Protein AF-A0A8T3TT45-F1 (afdb_monomer_lite)

Secondary structure (DSSP, 8-state):
--GGGHHHHHHHHHHH-SSPPPHHHHHHHHHH-TT-EEEEEEETTEEEEEEEE-

pLDDT: mean 92.76, std 2.97, range [83.12, 96.31]

Foldseek 3Di:
DDLVCLVLAQVVQVVPDVDGDDSVVVVCCVVPPPPKDKDFDDDPNGTPDIDIDD

Radius of gyration: 10.66 Å; chains: 1; bounding box: 20×26×26 Å

Structure (mmCIF, N/CA/C/O backbone):
data_AF-A0A8T3TT45-F1
#
_entry.id   AF-A0A8T3TT45-F1
#
loop_
_atom_site.group_PDB
_atom_site.id
_atom_site.type_symbol
_atom_site.label_atom_id
_atom_site.label_alt_id
_atom_site.label_comp_id
_atom_site.label_asym_id
_atom_site.label_entity_id
_atom_site.label_seq_id
_atom_site.pdbx_PDB_ins_code
_atom_site.Cartn_x
_atom_site.Cartn_y
_atom_site.Cartn_z
_atom_site.occupancy
_atom_site.B_iso_or_equiv
_atom_site.auth_seq_id
_atom_site.auth_comp_id
_atom_site.auth_asym_id
_atom_site.auth_atom_id
_atom_site.pdbx_PDB_model_num
ATOM 1 N N . MET A 1 1 ? 0.176 5.627 6.125 1.00 87.75 1 MET A N 1
ATOM 2 C CA . MET A 1 1 ? 1.125 4.511 5.929 1.00 87.75 1 MET A CA 1
ATOM 3 C C . MET A 1 1 ? 2.489 4.920 6.459 1.00 87.75 1 MET A C 1
ATOM 5 O O . MET A 1 1 ? 2.845 6.085 6.320 1.00 87.75 1 MET A O 1
ATOM 9 N N . THR A 1 2 ? 3.227 3.997 7.062 1.00 90.56 2 THR A N 1
ATOM 10 C CA . THR A 1 2 ? 4.630 4.161 7.462 1.00 90.56 2 THR A CA 1
ATOM 11 C C . THR A 1 2 ? 5.510 3.163 6.711 1.00 90.56 2 THR A C 1
ATOM 13 O O . THR A 1 2 ? 5.004 2.220 6.105 1.00 90.56 2 THR A O 1
ATOM 16 N N . VAL A 1 3 ? 6.835 3.327 6.780 1.00 90.94 3 VAL A N 1
ATOM 17 C CA . VAL A 1 3 ? 7.788 2.373 6.179 1.00 90.94 3 VAL A CA 1
ATOM 18 C C . VAL A 1 3 ? 7.610 0.955 6.745 1.00 90.94 3 VAL A C 1
ATOM 20 O O . VAL A 1 3 ? 7.838 -0.017 6.031 1.00 90.94 3 VAL A O 1
ATOM 23 N N . ALA A 1 4 ? 7.161 0.829 7.998 1.00 93.00 4 ALA A N 1
ATOM 24 C CA . ALA A 1 4 ? 6.911 -0.460 8.638 1.00 93.00 4 ALA A CA 1
ATOM 25 C C . ALA A 1 4 ? 5.679 -1.191 8.078 1.00 93.00 4 ALA A C 1
ATOM 27 O O . ALA A 1 4 ? 5.634 -2.409 8.167 1.00 93.00 4 ALA A O 1
ATOM 28 N N . ASP A 1 5 ? 4.719 -0.476 7.475 1.00 94.06 5 ASP A N 1
ATOM 29 C CA . ASP A 1 5 ? 3.527 -1.087 6.868 1.00 94.06 5 ASP A CA 1
ATOM 30 C C . ASP A 1 5 ? 3.789 -1.575 5.418 1.00 94.06 5 ASP A C 1
ATOM 32 O O . ASP A 1 5 ? 2.922 -2.203 4.815 1.00 94.06 5 ASP A O 1
ATOM 36 N N . ILE A 1 6 ? 4.961 -1.281 4.824 1.00 94.62 6 ILE A N 1
ATOM 37 C CA . ILE A 1 6 ? 5.293 -1.658 3.431 1.00 94.62 6 ILE A CA 1
ATOM 38 C C . ILE A 1 6 ? 5.198 -3.171 3.177 1.00 94.62 6 ILE A C 1
ATOM 40 O O . ILE A 1 6 ? 4.676 -3.524 2.122 1.00 94.62 6 ILE A O 1
ATOM 44 N N . PRO A 1 7 ? 5.684 -4.069 4.059 1.00 95.00 7 PRO A N 1
ATOM 45 C CA . PRO A 1 7 ? 5.566 -5.507 3.832 1.00 95.00 7 PRO A CA 1
ATOM 46 C C . PRO A 1 7 ? 4.110 -5.940 3.639 1.00 95.00 7 PRO A C 1
ATOM 48 O O . PRO A 1 7 ? 3.804 -6.547 2.617 1.00 95.00 7 PRO A O 1
ATOM 51 N N . ASP A 1 8 ? 3.211 -5.525 4.536 1.00 95.12 8 ASP A N 1
ATOM 52 C CA . ASP A 1 8 ? 1.790 -5.889 4.477 1.00 95.12 8 ASP A CA 1
ATOM 53 C C . ASP A 1 8 ? 1.109 -5.321 3.222 1.00 95.12 8 ASP A C 1
ATOM 55 O O . ASP A 1 8 ? 0.374 -6.013 2.520 1.00 95.12 8 ASP A O 1
ATOM 59 N N . VAL A 1 9 ? 1.404 -4.061 2.883 1.00 95.31 9 VAL A N 1
ATOM 60 C CA . VAL A 1 9 ? 0.915 -3.420 1.650 1.00 95.31 9 VAL A CA 1
ATOM 61 C C . VAL A 1 9 ? 1.403 -4.165 0.410 1.0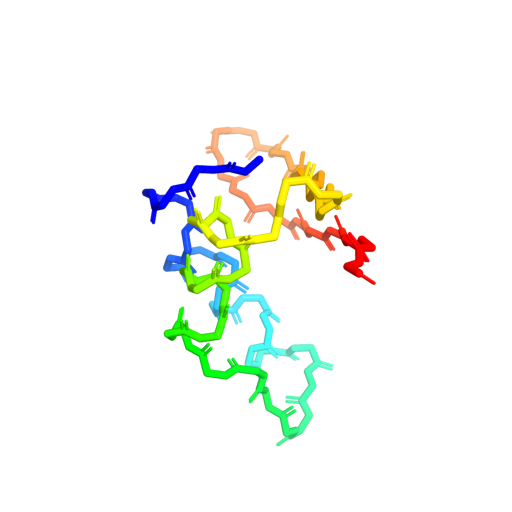0 95.31 9 VAL A C 1
ATOM 63 O O . VAL A 1 9 ? 0.647 -4.354 -0.541 1.00 95.31 9 VAL A O 1
ATOM 66 N N . HIS A 1 10 ? 2.656 -4.614 0.411 1.00 95.06 10 HIS A N 1
ATOM 67 C CA . HIS A 1 10 ? 3.245 -5.297 -0.728 1.00 95.06 10 HIS A CA 1
ATOM 68 C C . HIS A 1 10 ? 2.690 -6.721 -0.908 1.00 95.06 10 HIS A C 1
ATOM 70 O O . HIS A 1 10 ? 2.574 -7.172 -2.046 1.00 95.06 10 HIS A O 1
ATOM 76 N N . GLU A 1 11 ? 2.285 -7.409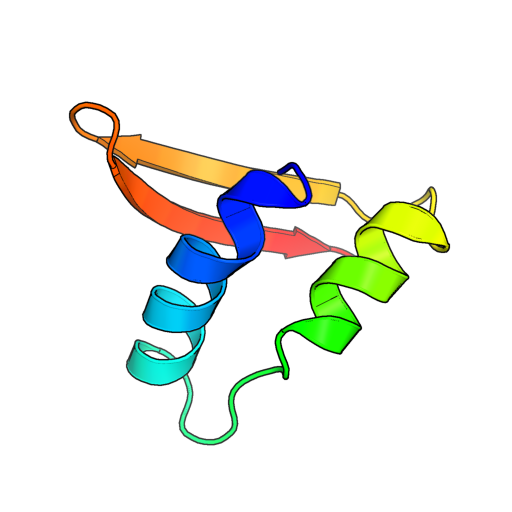 0.167 1.00 95.62 11 GLU A N 1
ATOM 77 C CA . GLU A 1 11 ? 1.511 -8.659 0.057 1.00 95.62 11 GLU A CA 1
ATOM 78 C C . GLU A 1 11 ? 0.177 -8.419 -0.664 1.00 95.62 11 GLU A C 1
ATOM 80 O O . GLU A 1 11 ? -0.137 -9.112 -1.636 1.00 95.62 11 GLU A O 1
ATOM 85 N N . ILE A 1 12 ? -0.577 -7.396 -0.238 1.00 95.38 12 ILE A N 1
ATOM 86 C CA . ILE A 1 12 ? -1.856 -7.023 -0.863 1.00 95.38 12 ILE A CA 1
ATOM 87 C C . ILE A 1 12 ? -1.645 -6.659 -2.334 1.00 95.38 12 ILE A C 1
ATOM 89 O O . ILE A 1 12 ? -2.418 -7.081 -3.192 1.00 95.38 12 ILE A O 1
ATOM 93 N N . GLU A 1 13 ? -0.584 -5.915 -2.641 1.00 95.44 13 GLU A N 1
ATOM 94 C CA . GLU A 1 13 ? -0.248 -5.488 -3.998 1.00 95.44 13 GLU A CA 1
ATOM 95 C C . GLU A 1 13 ? 0.010 -6.674 -4.934 1.00 95.44 13 GLU A C 1
ATOM 97 O O . GLU A 1 13 ? -0.541 -6.734 -6.034 1.00 95.44 13 GLU A O 1
ATOM 102 N N . ARG A 1 14 ? 0.792 -7.661 -4.480 1.00 95.12 14 ARG A N 1
ATOM 103 C CA . ARG A 1 14 ? 1.058 -8.887 -5.250 1.00 95.12 14 ARG A CA 1
ATOM 104 C C . ARG A 1 14 ? -0.180 -9.749 -5.453 1.00 95.12 14 ARG A C 1
ATOM 106 O O . ARG A 1 14 ? -0.279 -10.424 -6.473 1.00 95.12 14 ARG A O 1
ATOM 113 N N . ALA A 1 15 ? -1.102 -9.743 -4.495 1.00 95.38 15 ALA A N 1
ATOM 114 C CA . ALA A 1 15 ? -2.371 -10.450 -4.621 1.00 95.38 15 ALA A CA 1
ATOM 115 C C . ALA A 1 15 ? -3.369 -9.718 -5.536 1.00 95.38 15 ALA A C 1
ATOM 117 O O . ALA A 1 15 ? -4.211 -10.359 -6.162 1.00 95.38 15 ALA A O 1
ATOM 118 N N . SER A 1 16 ? -3.281 -8.387 -5.614 1.00 95.69 16 SER A N 1
ATOM 119 C CA . SER A 1 16 ? -4.265 -7.547 -6.307 1.00 95.69 16 SER A CA 1
ATOM 120 C C . SER A 1 16 ? -3.906 -7.264 -7.764 1.00 95.69 16 SER A C 1
ATOM 122 O O . SER A 1 16 ? -4.806 -7.104 -8.590 1.00 95.69 16 SER A O 1
ATOM 124 N N . PHE A 1 17 ? -2.612 -7.211 -8.102 1.00 94.81 17 PHE A N 1
ATOM 125 C CA . PHE A 1 17 ? -2.151 -6.809 -9.429 1.00 94.81 17 PHE A CA 1
ATOM 126 C C . PHE A 1 17 ? -1.174 -7.818 -10.043 1.00 94.81 17 PHE A C 1
ATOM 128 O O . PHE A 1 17 ? -0.259 -8.293 -9.372 1.00 94.81 17 PHE A O 1
ATOM 135 N N . PRO A 1 18 ? -1.293 -8.101 -11.355 1.00 93.31 18 PRO A N 1
ATOM 136 C CA . PRO A 1 18 ? -0.366 -8.992 -12.053 1.00 93.31 18 PRO A CA 1
ATOM 137 C C . PRO A 1 18 ? 1.040 -8.392 -12.208 1.00 93.31 18 PRO A C 1
ATOM 139 O O . PRO A 1 18 ? 2.010 -9.131 -12.352 1.00 93.31 18 PRO A O 1
ATOM 142 N N . VAL A 1 19 ? 1.155 -7.059 -12.183 1.00 95.19 19 VAL A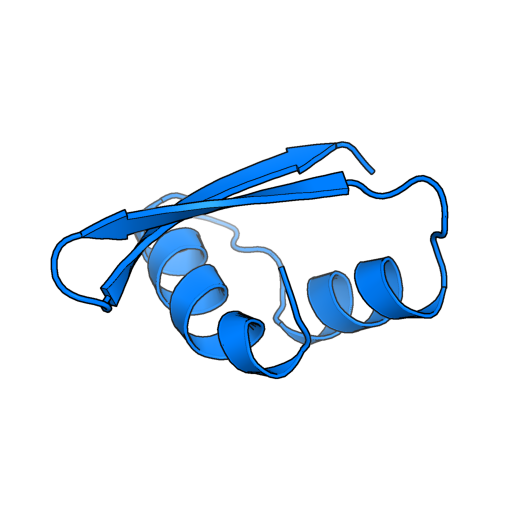 N 1
ATOM 143 C CA . VAL A 1 19 ? 2.429 -6.328 -12.188 1.00 95.19 19 VAL A CA 1
ATOM 144 C C . VAL A 1 19 ? 2.473 -5.460 -10.929 1.00 95.19 19 VAL A C 1
ATOM 146 O O . VAL A 1 19 ? 2.031 -4.312 -10.970 1.00 95.19 19 VAL A O 1
ATOM 149 N N . PRO A 1 20 ? 2.936 -6.013 -9.798 1.00 93.88 20 PRO A N 1
ATOM 150 C CA . PRO A 1 20 ? 2.925 -5.313 -8.523 1.00 93.88 20 PRO A CA 1
ATOM 151 C C . PRO A 1 20 ? 3.978 -4.209 -8.490 1.00 93.88 20 PRO A C 1
ATOM 153 O O . PRO A 1 20 ? 5.092 -4.375 -9.002 1.00 93.88 20 PRO A O 1
ATOM 156 N N . TRP A 1 21 ? 3.672 -3.110 -7.806 1.00 93.81 21 TRP A N 1
ATOM 157 C CA . TRP A 1 21 ? 4.696 -2.131 -7.463 1.00 93.81 21 TRP A CA 1
ATOM 158 C C . TRP A 1 21 ? 5.774 -2.740 -6.562 1.00 93.81 21 TRP A C 1
ATOM 160 O O . TRP A 1 21 ? 5.456 -3.444 -5.597 1.00 93.81 21 TRP A O 1
ATOM 170 N N . PRO A 1 22 ? 7.062 -2.463 -6.821 1.00 93.75 22 PRO A N 1
ATOM 171 C CA . PRO A 1 22 ? 8.127 -2.965 -5.974 1.00 93.75 22 PRO A CA 1
ATOM 172 C C . PRO A 1 22 ? 8.148 -2.224 -4.630 1.00 93.75 22 PRO A C 1
ATOM 174 O O . PRO A 1 22 ? 7.937 -1.014 -4.567 1.00 93.75 22 PRO A O 1
ATOM 177 N N . ALA A 1 23 ? 8.488 -2.927 -3.546 1.00 93.00 23 ALA A N 1
ATOM 178 C CA . ALA A 1 23 ? 8.512 -2.360 -2.191 1.00 93.00 23 ALA A CA 1
ATOM 179 C C . ALA A 1 23 ? 9.362 -1.077 -2.053 1.00 93.00 23 ALA A C 1
ATOM 181 O O . ALA A 1 23 ? 9.032 -0.191 -1.262 1.00 93.00 23 ALA A O 1
ATOM 182 N N . TYR A 1 24 ? 10.448 -0.950 -2.828 1.00 93.25 24 TYR A N 1
ATOM 183 C CA . TYR A 1 24 ? 11.291 0.249 -2.806 1.00 93.25 24 TYR A CA 1
ATOM 184 C C . TYR A 1 24 ? 10.577 1.486 -3.368 1.00 93.25 24 TYR A C 1
ATOM 186 O O . TYR A 1 24 ? 10.888 2.588 -2.928 1.00 93.25 24 TYR A O 1
ATOM 194 N N . ALA A 1 25 ? 9.623 1.324 -4.294 1.00 92.75 25 ALA A N 1
ATOM 195 C CA . ALA A 1 25 ? 8.877 2.443 -4.863 1.00 92.75 25 ALA A CA 1
ATOM 196 C C . ALA A 1 25 ? 8.002 3.095 -3.789 1.00 92.75 25 ALA A C 1
ATOM 198 O O . ALA A 1 25 ? 8.096 4.298 -3.580 1.00 92.75 25 ALA A O 1
ATOM 199 N N . PHE A 1 26 ? 7.272 2.297 -3.000 1.00 92.88 26 PHE A N 1
ATOM 200 C CA . PHE A 1 26 ? 6.517 2.810 -1.850 1.00 92.88 26 PHE A CA 1
ATOM 201 C C . PHE A 1 26 ? 7.412 3.526 -0.836 1.00 92.88 26 PHE A C 1
ATOM 203 O O . PHE A 1 26 ? 7.034 4.569 -0.305 1.00 92.88 26 PHE A O 1
ATOM 210 N N . ARG A 1 27 ? 8.612 2.990 -0.568 1.00 92.12 27 ARG A N 1
ATOM 211 C CA . ARG A 1 27 ? 9.572 3.644 0.332 1.00 92.12 27 ARG A CA 1
ATOM 212 C C . ARG A 1 27 ? 10.022 4.997 -0.216 1.00 92.12 27 ARG A C 1
ATOM 214 O O . ARG A 1 27 ? 9.973 5.977 0.521 1.00 92.12 27 ARG A O 1
ATOM 221 N N . GLN A 1 28 ? 10.423 5.058 -1.487 1.00 92.25 28 GLN A N 1
ATOM 222 C CA . GLN A 1 28 ? 10.824 6.317 -2.113 1.00 92.25 28 GLN A CA 1
ATOM 223 C C . GLN A 1 28 ? 9.686 7.333 -2.109 1.00 92.25 28 GLN A C 1
ATOM 225 O O . GLN A 1 28 ? 9.928 8.492 -1.790 1.00 92.25 28 GLN A O 1
ATOM 230 N N . GLU A 1 29 ? 8.455 6.908 -2.383 1.00 91.69 29 GLU A N 1
ATOM 231 C CA . GLU A 1 29 ? 7.298 7.800 -2.386 1.00 91.69 29 GLU A CA 1
ATOM 232 C C . GLU A 1 29 ? 7.050 8.403 -0.997 1.00 91.69 29 GLU A C 1
ATOM 234 O O . GLU A 1 29 ? 6.876 9.611 -0.862 1.00 91.69 29 GLU A O 1
ATOM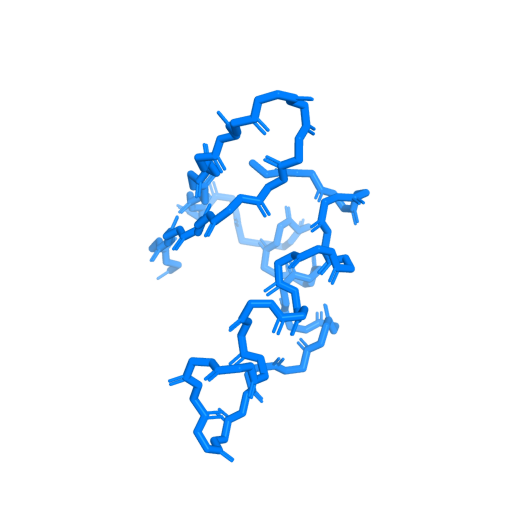 239 N N . LEU A 1 30 ? 7.110 7.581 0.055 1.00 89.81 30 LEU A N 1
ATOM 240 C CA . LEU A 1 30 ? 6.928 8.040 1.435 1.00 89.81 30 LEU A CA 1
ATOM 241 C C . LEU A 1 30 ? 8.050 8.975 1.914 1.00 89.81 30 LEU A C 1
ATOM 243 O O . LEU A 1 30 ? 7.796 9.859 2.732 1.00 89.81 30 LEU A O 1
ATOM 247 N N . GLU A 1 31 ? 9.280 8.776 1.440 1.00 89.38 31 GLU A N 1
ATOM 248 C CA . GLU A 1 31 ? 10.451 9.549 1.870 1.00 89.38 31 GLU A CA 1
ATOM 249 C C . GLU A 1 31 ? 10.670 10.822 1.039 1.00 89.38 31 GLU A C 1
ATOM 251 O O . GLU A 1 31 ? 11.092 11.846 1.579 1.00 89.38 31 GLU A O 1
ATOM 256 N N . MET A 1 32 ? 10.390 10.777 -0.266 1.00 90.19 32 MET A N 1
ATOM 257 C CA . MET A 1 32 ? 10.740 11.840 -1.214 1.00 90.19 32 MET A CA 1
ATOM 258 C C . MET A 1 32 ? 9.536 12.636 -1.718 1.00 90.19 32 MET A C 1
ATOM 260 O O . MET A 1 32 ? 9.682 13.824 -2.012 1.00 90.19 32 MET A O 1
ATOM 264 N N . ASN A 1 33 ? 8.341 12.040 -1.777 1.00 88.69 33 ASN A N 1
ATOM 265 C CA . ASN A 1 33 ? 7.144 12.721 -2.256 1.00 88.69 33 ASN A CA 1
ATOM 266 C C . ASN A 1 33 ? 6.247 13.156 -1.088 1.00 88.69 33 ASN A C 1
ATOM 268 O O . ASN A 1 33 ? 5.361 12.443 -0.621 1.00 88.69 33 ASN A O 1
ATOM 272 N N . ARG A 1 34 ? 6.421 14.407 -0.642 1.00 83.12 34 ARG A N 1
ATOM 273 C CA . ARG A 1 34 ? 5.598 14.995 0.435 1.00 83.12 34 ARG A CA 1
ATOM 274 C C . ARG A 1 34 ? 4.126 15.184 0.053 1.00 83.12 34 ARG A C 1
ATOM 276 O O . ARG A 1 34 ? 3.324 15.483 0.943 1.00 83.12 34 ARG A O 1
ATOM 283 N N . LEU A 1 35 ? 3.761 15.068 -1.225 1.00 89.69 35 LEU A N 1
ATOM 284 C CA . LEU A 1 35 ? 2.370 15.118 -1.685 1.00 89.69 35 LEU A CA 1
ATOM 285 C C . LEU A 1 35 ? 1.709 13.743 -1.670 1.00 89.69 35 LEU A C 1
ATOM 287 O O . LEU A 1 35 ? 0.484 13.685 -1.579 1.00 89.69 35 LEU A O 1
ATOM 291 N N . ALA A 1 36 ? 2.492 12.664 -1.633 1.00 90.69 36 ALA A N 1
ATOM 292 C CA . ALA A 1 36 ? 1.950 11.325 -1.556 1.00 90.69 36 ALA A CA 1
ATOM 293 C C . ALA A 1 36 ? 1.121 11.138 -0.279 1.00 90.69 36 ALA A C 1
ATOM 295 O O . ALA A 1 36 ? 1.487 11.555 0.830 1.00 90.69 36 ALA A O 1
ATOM 296 N N . ARG A 1 37 ? -0.051 10.531 -0.436 1.00 89.69 37 ARG A N 1
ATOM 297 C CA . ARG A 1 37 ? -0.973 10.210 0.651 1.00 89.69 37 ARG A CA 1
ATOM 298 C C . ARG A 1 37 ? -1.407 8.771 0.489 1.00 89.69 37 ARG A C 1
ATOM 300 O O . ARG A 1 37 ? -2.010 8.424 -0.516 1.00 89.69 37 ARG A O 1
ATOM 307 N N . TYR A 1 38 ? -1.146 7.970 1.517 1.00 93.25 38 TYR A N 1
ATOM 308 C CA . TYR A 1 38 ? -1.520 6.562 1.573 1.00 93.25 38 TYR A CA 1
ATOM 309 C C . TYR A 1 38 ? -2.378 6.284 2.808 1.00 93.25 38 TYR A C 1
ATOM 311 O O . TYR A 1 38 ? -1.959 6.533 3.949 1.00 93.25 38 TYR A O 1
ATOM 319 N N . LEU A 1 39 ? -3.560 5.731 2.567 1.00 94.56 39 LEU A N 1
ATOM 320 C CA . LEU A 1 39 ? -4.521 5.260 3.553 1.00 94.56 39 LEU A CA 1
ATOM 321 C C . LEU A 1 39 ? -4.425 3.740 3.672 1.00 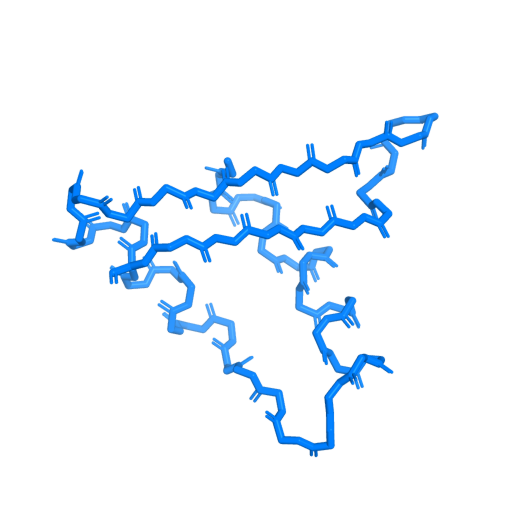94.56 39 LEU A C 1
ATOM 323 O O . LEU A 1 39 ? -4.314 3.037 2.671 1.00 94.56 39 LEU A O 1
ATOM 327 N N . LEU A 1 40 ? -4.481 3.250 4.909 1.00 95.69 40 LEU A N 1
ATOM 328 C CA . LEU A 1 40 ? -4.518 1.825 5.223 1.00 95.69 40 LEU A CA 1
ATOM 329 C C . LEU A 1 40 ? -5.837 1.519 5.923 1.00 95.69 40 LEU A C 1
ATOM 331 O O . LEU A 1 40 ? -6.243 2.258 6.821 1.00 95.69 40 LEU A O 1
ATOM 335 N N . VAL A 1 41 ? -6.467 0.413 5.549 1.00 96.31 41 VAL A N 1
ATOM 336 C CA . VAL A 1 41 ? -7.595 -0.162 6.281 1.00 96.31 41 VAL A CA 1
ATOM 337 C C . VAL A 1 41 ? -7.056 -1.320 7.104 1.00 96.31 41 VAL A C 1
ATOM 339 O O . VAL A 1 41 ? -6.435 -2.231 6.554 1.00 96.31 41 VAL A O 1
ATOM 342 N N . LYS A 1 42 ? -7.284 -1.275 8.420 1.00 95.50 42 LYS A N 1
ATOM 343 C CA . LYS A 1 42 ? -6.882 -2.341 9.340 1.00 95.50 42 LYS A CA 1
ATOM 344 C C . LYS A 1 42 ? -8.104 -3.032 9.939 1.00 95.50 42 LYS A C 1
ATOM 346 O O . LYS A 1 42 ? -9.029 -2.354 10.385 1.00 95.50 42 LYS A O 1
ATOM 351 N N . ALA A 1 43 ? -8.085 -4.359 9.993 1.00 94.94 43 ALA A N 1
ATOM 352 C CA . ALA A 1 43 ? -9.086 -5.180 10.668 1.00 94.94 43 ALA A CA 1
ATOM 353 C C . ALA A 1 43 ? -8.369 -6.096 11.667 1.00 94.94 43 ALA A C 1
ATOM 355 O O . ALA A 1 43 ? -7.455 -6.820 11.300 1.00 94.94 43 ALA A O 1
ATOM 356 N N . GLY A 1 44 ? -8.712 -6.011 12.956 1.00 92.12 44 GLY A N 1
ATOM 357 C CA . GLY A 1 44 ? -8.037 -6.812 13.989 1.00 92.12 44 GLY A CA 1
ATOM 358 C C . GLY A 1 44 ? -6.537 -6.520 14.165 1.00 92.12 44 GLY A C 1
ATOM 359 O O . GLY A 1 44 ? -5.826 -7.341 14.728 1.00 92.12 44 GLY A O 1
ATOM 360 N N . GLY A 1 45 ? -6.050 -5.364 13.697 1.00 89.81 45 GLY A N 1
ATOM 361 C CA . GLY A 1 45 ? -4.629 -4.988 13.733 1.00 89.81 45 GLY A CA 1
ATOM 362 C C . GLY A 1 45 ? -3.849 -5.333 12.460 1.00 89.81 45 GLY A C 1
ATOM 363 O O . GLY A 1 45 ? -2.772 -4.777 12.258 1.00 89.81 45 GLY A O 1
ATOM 364 N N . GLU A 1 46 ? -4.417 -6.154 11.579 1.00 91.62 46 GLU A N 1
ATOM 365 C CA . GLU A 1 46 ? -3.841 -6.530 10.28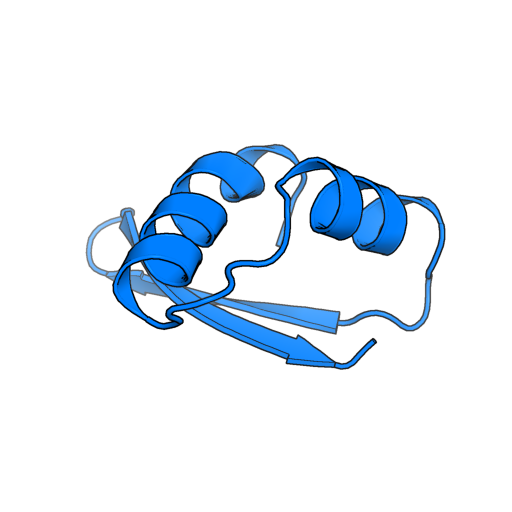7 1.00 91.62 46 GLU A CA 1
ATOM 366 C C . GLU A 1 46 ? -4.252 -5.535 9.196 1.00 91.62 46 GLU A C 1
ATOM 368 O O . GLU A 1 46 ? -5.395 -5.069 9.175 1.00 91.62 46 GLU A O 1
ATOM 373 N N . VAL A 1 47 ? -3.333 -5.190 8.291 1.00 95.81 47 VAL A N 1
ATOM 374 C CA . VAL A 1 47 ? -3.645 -4.376 7.107 1.00 95.81 47 VAL A CA 1
ATOM 375 C C . VAL A 1 47 ? -4.362 -5.261 6.093 1.00 95.81 47 VAL A C 1
ATOM 377 O O . VAL A 1 47 ? -3.794 -6.233 5.616 1.00 95.81 47 VAL A O 1
ATOM 380 N N . VAL A 1 48 ? -5.600 -4.909 5.744 1.00 96.12 48 VAL A N 1
ATOM 381 C CA . VAL A 1 48 ? -6.431 -5.691 4.806 1.00 96.12 48 VAL A CA 1
ATOM 382 C C . VAL A 1 48 ? -6.666 -4.984 3.476 1.00 96.12 48 VAL A C 1
ATOM 384 O O . VAL A 1 48 ? -7.038 -5.614 2.492 1.00 96.12 48 VAL A O 1
ATOM 387 N N . ALA A 1 49 ? -6.464 -3.668 3.431 1.00 95.12 49 ALA A N 1
ATOM 388 C CA . ALA A 1 49 ? -6.509 -2.897 2.200 1.00 95.12 49 ALA A CA 1
ATOM 389 C C . ALA A 1 49 ? -5.636 -1.652 2.319 1.00 95.12 49 ALA A C 1
ATOM 391 O O . ALA A 1 49 ? -5.388 -1.137 3.416 1.00 95.12 49 ALA A O 1
ATOM 392 N N . TYR A 1 50 ? -5.220 -1.134 1.172 1.00 95.50 50 TYR A N 1
ATOM 393 C CA . TYR A 1 50 ? -4.508 0.124 1.088 1.00 95.50 50 TYR A CA 1
ATOM 394 C C . TYR A 1 50 ? -4.959 0.905 -0.149 1.00 95.50 50 TYR A C 1
ATOM 396 O O . TYR A 1 50 ? -5.462 0.334 -1.114 1.00 95.50 50 TYR A O 1
ATOM 404 N N . GLY A 1 51 ? -4.805 2.222 -0.104 1.00 93.81 51 GLY A N 1
ATOM 405 C CA . GLY A 1 51 ? -5.075 3.097 -1.237 1.00 93.81 51 GLY A CA 1
ATOM 406 C C . GLY A 1 51 ? -4.239 4.356 -1.125 1.00 93.81 51 GLY A C 1
ATOM 407 O O . GLY A 1 51 ? -4.039 4.871 -0.024 1.00 93.81 51 GLY A O 1
ATOM 408 N N . GLY A 1 52 ? -3.733 4.851 -2.246 1.00 89.81 52 GLY A N 1
ATOM 409 C CA . GLY A 1 52 ? -2.899 6.040 -2.242 1.00 89.81 52 GLY A CA 1
ATOM 410 C C . GLY A 1 52 ? -3.023 6.870 -3.502 1.00 89.81 52 GLY A C 1
ATOM 411 O O . GLY A 1 52 ? -3.422 6.375 -4.551 1.00 89.81 52 GLY A O 1
ATOM 412 N N . ILE A 1 53 ? -2.679 8.143 -3.359 1.00 87.38 53 ILE A N 1
ATOM 413 C CA . ILE A 1 53 ? -2.425 9.068 -4.460 1.00 87.38 53 ILE A CA 1
ATOM 414 C C . ILE A 1 53 ? -1.010 9.613 -4.281 1.00 87.38 53 ILE A C 1
ATOM 416 O O . ILE A 1 53 ? -0.589 9.866 -3.146 1.00 87.38 53 ILE A O 1
ATOM 420 N N . TRP A 1 54 ? -0.280 9.743 -5.383 1.00 83.88 54 TRP A N 1
ATOM 421 C CA . TRP A 1 54 ? 1.118 10.158 -5.430 1.00 83.88 54 TRP A CA 1
ATOM 422 C C . TRP A 1 54 ? 1.317 11.252 -6.476 1.00 83.88 54 TRP A C 1
ATOM 424 O O . TRP A 1 54 ? 0.598 11.223 -7.502 1.00 83.88 54 TRP A O 1
#

Sequence (54 aa):
MTVADIPDVHEIERASFPVPWPAYAFRQELEMNRLARYLLVKAGGEVVAYGGIW